Protein AF-A0A963H7R8-F1 (afdb_monomer_lite)

pLDDT: mean 72.08, std 17.61, range [36.94, 94.5]

Radius of gyration: 47.92 Å; chains: 1; bounding box: 70×81×125 Å

Foldseek 3Di:
DDPVLVCVVVVVCVPDDPVRVVVVVVVCVVDPVSVVVNVVVVVVVCVVVVHDDDDPCPVVVVVVVVVVDDPPPPPPPPPPPPPPVVVVVVVVVVVVVVVVVVVVVCVVPDPDPDDDDDDDDDDDDDDDDDDDDDDDDDDDDDDDDDDDDDDDDDDDDDDD

Structure (mmCIF, N/CA/C/O backbone):
data_AF-A0A963H7R8-F1
#
_entry.id   AF-A0A963H7R8-F1
#
loop_
_atom_site.group_PDB
_atom_site.id
_atom_site.type_symbol
_atom_site.label_atom_id
_atom_site.label_alt_id
_atom_site.label_comp_id
_atom_site.label_asym_id
_atom_site.label_entity_id
_atom_site.label_seq_id
_atom_site.pdbx_PDB_ins_code
_atom_site.Cartn_x
_atom_site.Cartn_y
_atom_site.Cartn_z
_atom_site.occupancy
_atom_site.B_iso_or_equiv
_atom_site.auth_seq_id
_atom_site.auth_comp_id
_atom_site.auth_asym_id
_atom_site.auth_atom_id
_atom_site.pdbx_PDB_model_num
ATOM 1 N N . MET A 1 1 ? 4.643 11.688 -8.736 1.00 80.44 1 MET A N 1
ATOM 2 C CA . MET A 1 1 ? 5.194 10.683 -7.804 1.00 80.44 1 MET A CA 1
ATOM 3 C C . MET A 1 1 ? 5.557 11.345 -6.479 1.00 80.44 1 MET A C 1
ATOM 5 O O . MET A 1 1 ? 6.036 12.472 -6.496 1.00 80.44 1 MET A O 1
ATOM 9 N N . THR A 1 2 ? 5.267 10.703 -5.343 1.00 87.94 2 THR A N 1
ATOM 10 C CA . THR A 1 2 ? 5.557 11.229 -3.991 1.00 87.94 2 THR A CA 1
ATOM 11 C C . THR A 1 2 ? 6.840 10.619 -3.420 1.00 87.94 2 THR A C 1
ATOM 13 O O . THR A 1 2 ? 7.217 9.514 -3.803 1.00 87.94 2 THR A O 1
ATOM 16 N N . GLU A 1 3 ? 7.477 11.297 -2.462 1.00 89.06 3 GLU A N 1
ATOM 17 C CA . GLU A 1 3 ? 8.666 10.792 -1.747 1.00 89.06 3 GLU A CA 1
ATOM 18 C C . GLU A 1 3 ? 8.403 9.430 -1.087 1.00 89.06 3 GLU A C 1
ATOM 20 O O . GLU A 1 3 ? 9.156 8.483 -1.275 1.00 89.06 3 GLU A O 1
ATOM 25 N N . GLN A 1 4 ? 7.265 9.298 -0.397 1.00 87.88 4 GLN A N 1
ATOM 26 C CA . GLN A 1 4 ? 6.864 8.051 0.263 1.00 87.88 4 GLN A CA 1
ATOM 27 C C . GLN A 1 4 ? 6.673 6.892 -0.722 1.00 87.88 4 GLN A C 1
ATOM 29 O O . GLN A 1 4 ? 6.917 5.743 -0.370 1.00 87.88 4 GLN A O 1
ATOM 34 N N . MET A 1 5 ? 6.214 7.180 -1.945 1.00 88.44 5 MET A N 1
ATOM 35 C CA . MET A 1 5 ? 6.076 6.163 -2.985 1.00 88.44 5 MET A CA 1
ATOM 36 C C . MET A 1 5 ? 7.443 5.723 -3.508 1.00 88.44 5 MET A C 1
ATOM 38 O O . MET A 1 5 ? 7.634 4.529 -3.691 1.00 88.44 5 MET A O 1
ATOM 42 N N . SER A 1 6 ? 8.388 6.651 -3.700 1.00 89.12 6 SER A N 1
ATOM 43 C CA . SER A 1 6 ? 9.762 6.300 -4.089 1.00 89.12 6 SER A CA 1
ATOM 44 C C . SER A 1 6 ? 10.425 5.432 -3.030 1.00 89.12 6 SER A C 1
ATOM 46 O O . SER A 1 6 ? 10.822 4.315 -3.328 1.00 89.12 6 SER A O 1
AT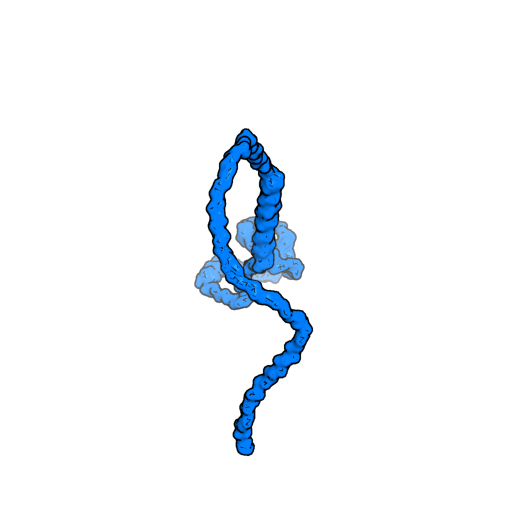OM 48 N N . ALA A 1 7 ? 10.410 5.882 -1.773 1.00 89.50 7 ALA A N 1
ATOM 49 C CA . ALA A 1 7 ? 10.976 5.124 -0.663 1.00 89.50 7 ALA A CA 1
ATOM 50 C C . ALA A 1 7 ? 10.347 3.724 -0.535 1.00 89.50 7 ALA A C 1
ATOM 52 O O . ALA A 1 7 ? 11.024 2.766 -0.180 1.00 89.50 7 ALA A O 1
ATOM 53 N N . LEU A 1 8 ? 9.055 3.574 -0.863 1.00 88.69 8 LEU A N 1
ATOM 54 C CA . LEU A 1 8 ? 8.390 2.268 -0.886 1.00 88.69 8 LEU A CA 1
ATOM 55 C C . LEU A 1 8 ? 8.878 1.378 -2.038 1.00 88.69 8 LEU A C 1
ATOM 57 O O . LEU A 1 8 ? 9.042 0.179 -1.830 1.00 88.69 8 LEU A O 1
ATOM 61 N N . ILE A 1 9 ? 9.083 1.939 -3.233 1.00 88.81 9 ILE A N 1
ATOM 62 C CA . ILE A 1 9 ? 9.613 1.213 -4.400 1.00 88.81 9 ILE A CA 1
ATOM 63 C C . ILE A 1 9 ? 11.048 0.746 -4.133 1.00 88.81 9 ILE A C 1
ATOM 65 O O . ILE A 1 9 ? 11.387 -0.392 -4.455 1.00 88.81 9 ILE A O 1
ATOM 69 N N . ASP A 1 10 ? 11.854 1.601 -3.505 1.00 88.56 10 ASP A N 1
ATOM 70 C CA . ASP A 1 10 ? 13.272 1.356 -3.226 1.00 88.56 10 ASP A CA 1
ATOM 71 C C . ASP A 1 10 ? 13.493 0.489 -1.968 1.00 88.56 10 ASP A C 1
ATOM 73 O O . ASP A 1 10 ? 14.607 0.051 -1.690 1.00 88.56 10 ASP A O 1
ATOM 77 N N . GLY A 1 11 ? 12.427 0.190 -1.216 1.00 87.19 11 GLY A N 1
ATOM 78 C CA . GLY A 1 11 ? 12.491 -0.606 0.012 1.00 87.19 11 GLY A CA 1
ATOM 79 C C . GLY A 1 11 ? 13.039 0.151 1.226 1.00 87.19 11 GLY A C 1
ATOM 80 O O . GLY A 1 11 ? 13.240 -0.451 2.273 1.00 87.19 11 GLY A O 1
ATOM 81 N N . GLU A 1 12 ? 13.219 1.467 1.134 1.00 87.75 12 GLU A N 1
ATOM 82 C CA . GLU A 1 12 ? 13.801 2.338 2.166 1.00 87.75 12 GLU A CA 1
ATOM 83 C C . GLU A 1 12 ? 12.789 2.756 3.251 1.00 87.75 12 GLU A C 1
ATOM 85 O O . GLU A 1 12 ? 12.891 3.814 3.877 1.00 87.75 12 GLU A O 1
ATOM 90 N N . LEU A 1 13 ? 11.767 1.933 3.490 1.00 77.19 13 LEU A N 1
ATOM 91 C CA . LEU A 1 13 ? 10.648 2.277 4.367 1.00 77.19 13 LEU A CA 1
ATOM 92 C C . LEU A 1 13 ? 10.844 1.876 5.839 1.00 77.19 13 LEU A C 1
ATOM 94 O O . LEU A 1 13 ? 9.881 1.836 6.608 1.00 77.19 13 LEU A O 1
ATOM 98 N N . ASP A 1 14 ? 12.088 1.614 6.236 1.00 69.38 14 ASP A N 1
ATOM 99 C CA . ASP A 1 14 ? 12.467 1.048 7.537 1.00 69.38 14 ASP A CA 1
ATOM 100 C C . ASP A 1 14 ? 12.126 1.947 8.738 1.00 69.38 14 ASP A C 1
ATOM 102 O O . ASP A 1 14 ? 12.037 1.479 9.873 1.00 69.38 14 ASP A O 1
ATOM 106 N N . ALA A 1 15 ? 11.889 3.240 8.504 1.00 65.38 15 ALA A N 1
ATOM 107 C CA . ALA A 1 15 ? 11.601 4.218 9.553 1.00 65.38 15 ALA A CA 1
ATOM 108 C C . ALA A 1 15 ? 10.099 4.472 9.796 1.00 65.38 15 ALA A C 1
ATOM 110 O O . ALA A 1 15 ? 9.745 5.302 10.640 1.00 65.38 15 ALA A O 1
ATOM 111 N N . ILE A 1 16 ? 9.193 3.819 9.056 1.00 74.19 16 ILE A N 1
ATOM 112 C CA . ILE A 1 16 ? 7.756 4.114 9.136 1.00 74.19 16 ILE A CA 1
ATOM 113 C C . ILE A 1 16 ? 7.041 3.117 10.056 1.00 74.19 16 ILE A C 1
ATOM 115 O O . ILE A 1 16 ? 7.016 1.918 9.798 1.00 74.19 16 ILE A O 1
ATOM 119 N N . ASP A 1 17 ? 6.384 3.632 11.103 1.00 82.94 17 ASP A N 1
ATOM 120 C CA . ASP A 1 17 ? 5.489 2.840 11.959 1.00 82.94 17 ASP A CA 1
ATOM 121 C C . ASP A 1 17 ? 4.433 2.082 11.129 1.00 82.94 17 ASP A C 1
ATOM 123 O O . ASP A 1 17 ? 3.879 2.611 10.159 1.00 82.94 17 ASP A O 1
ATOM 127 N N . GLU A 1 18 ? 4.097 0.858 11.545 1.00 82.19 18 GLU A N 1
ATOM 128 C CA . GLU A 1 18 ? 3.190 -0.042 10.817 1.00 82.19 18 GLU A CA 1
ATOM 129 C C . GLU A 1 18 ? 1.815 0.602 10.532 1.00 82.19 18 GLU A C 1
ATOM 131 O O . GLU A 1 18 ? 1.189 0.337 9.501 1.00 82.19 18 GLU A O 1
ATOM 136 N N . GLY A 1 19 ? 1.324 1.473 11.421 1.00 84.00 19 GLY A N 1
ATOM 137 C CA . GLY A 1 19 ? 0.078 2.212 11.223 1.00 84.00 19 GLY A CA 1
ATOM 138 C C . GLY A 1 19 ? 0.182 3.264 10.120 1.00 84.00 19 GLY A C 1
ATOM 139 O O . GLY A 1 19 ? -0.727 3.391 9.294 1.00 84.00 19 GLY A O 1
ATOM 140 N N . ARG A 1 20 ? 1.305 3.986 10.062 1.00 82.25 20 ARG A N 1
ATOM 141 C CA . ARG A 1 20 ? 1.568 4.987 9.020 1.00 82.25 20 ARG A CA 1
ATOM 142 C C . ARG A 1 20 ? 1.826 4.318 7.669 1.00 82.25 20 ARG A C 1
ATOM 144 O O . ARG A 1 20 ? 1.317 4.810 6.665 1.00 82.25 20 ARG A O 1
ATOM 151 N N . LEU A 1 21 ? 2.497 3.165 7.650 1.00 86.06 21 LEU A N 1
ATOM 152 C CA . LEU A 1 21 ? 2.653 2.339 6.451 1.00 86.06 21 LEU A CA 1
ATOM 153 C C . LEU A 1 21 ? 1.293 1.916 5.880 1.00 86.06 21 LEU A C 1
ATOM 155 O O . LEU A 1 21 ? 1.019 2.128 4.700 1.00 86.06 21 LEU A O 1
ATOM 159 N N . ARG A 1 22 ? 0.391 1.393 6.722 1.00 86.88 22 ARG A N 1
ATOM 160 C CA . ARG A 1 22 ? -0.969 1.026 6.288 1.00 86.88 22 ARG A CA 1
ATOM 161 C C . ARG A 1 22 ? -1.750 2.212 5.727 1.00 86.88 22 ARG A C 1
ATOM 163 O O . ARG A 1 22 ? -2.420 2.066 4.707 1.00 86.88 22 ARG A O 1
ATOM 170 N N . ALA A 1 23 ? -1.673 3.373 6.375 1.00 87.12 23 ALA A N 1
ATOM 171 C CA . ALA A 1 23 ? -2.338 4.583 5.897 1.00 87.12 23 ALA A CA 1
ATOM 172 C C . ALA A 1 23 ? -1.777 5.048 4.542 1.00 87.12 23 ALA A C 1
ATOM 174 O O . ALA A 1 23 ? -2.545 5.382 3.639 1.00 87.12 23 ALA A O 1
ATOM 175 N N . CYS A 1 24 ? -0.453 5.003 4.382 1.00 87.50 24 CYS A N 1
ATOM 176 C CA . CYS A 1 24 ? 0.243 5.326 3.142 1.00 87.50 24 CYS A CA 1
ATOM 177 C C . CYS A 1 24 ? -0.203 4.401 1.994 1.00 87.50 24 CYS A C 1
ATOM 179 O O . CYS A 1 24 ? -0.715 4.883 0.982 1.00 87.50 24 CYS A O 1
ATOM 181 N N . LEU A 1 25 ? -0.156 3.079 2.200 1.00 89.00 25 LEU A N 1
ATOM 182 C CA . LEU A 1 25 ? -0.620 2.084 1.224 1.00 89.00 25 LEU A CA 1
ATOM 183 C C . LEU A 1 25 ? -2.092 2.276 0.851 1.00 89.00 25 LEU A C 1
ATOM 185 O O . LEU A 1 25 ? -2.441 2.233 -0.328 1.00 89.00 25 LEU A O 1
ATOM 189 N N . LYS A 1 26 ? -2.960 2.530 1.837 1.00 90.19 26 LYS A N 1
ATOM 190 C CA . LYS A 1 26 ? -4.376 2.821 1.585 1.00 90.19 26 LYS A CA 1
ATOM 191 C C . LYS A 1 26 ? -4.532 4.045 0.682 1.00 90.19 26 LYS A C 1
ATOM 193 O O . LYS A 1 26 ? -5.260 3.979 -0.306 1.00 90.19 26 LYS A O 1
ATOM 198 N N . SER A 1 27 ? -3.803 5.122 0.974 1.00 88.94 27 SER A N 1
ATOM 199 C CA . SER A 1 27 ? -3.840 6.332 0.152 1.00 88.94 27 SER A CA 1
ATOM 200 C C . SER A 1 27 ? -3.399 6.053 -1.290 1.00 88.94 27 SER A C 1
ATOM 202 O O . SER A 1 27 ? -4.045 6.514 -2.228 1.00 88.94 27 SER A O 1
ATOM 204 N N . PHE A 1 28 ? -2.365 5.238 -1.507 1.00 89.19 28 PHE A N 1
ATOM 205 C CA . PHE A 1 28 ? -1.904 4.889 -2.854 1.00 89.19 28 PHE A CA 1
ATOM 206 C C . PHE A 1 28 ? -2.943 4.064 -3.613 1.00 89.19 28 PHE A C 1
ATOM 208 O O . PHE A 1 28 ? -3.188 4.307 -4.794 1.00 89.19 28 PHE A O 1
ATOM 215 N N . CYS A 1 29 ? -3.610 3.137 -2.925 1.00 87.19 29 CYS A N 1
ATOM 216 C CA . CYS A 1 29 ? -4.692 2.344 -3.495 1.00 87.19 29 CYS A CA 1
ATOM 217 C C . CYS A 1 29 ? -5.898 3.195 -3.909 1.00 87.19 29 CYS A C 1
ATOM 219 O O . CYS A 1 29 ? -6.524 2.882 -4.919 1.00 87.19 29 CYS A O 1
ATOM 221 N N . GLU A 1 30 ? -6.224 4.266 -3.186 1.00 90.50 30 GLU A N 1
ATOM 222 C CA . GLU A 1 30 ? -7.375 5.135 -3.479 1.00 90.50 30 GLU A CA 1
ATOM 223 C C . GLU A 1 30 ? -7.068 6.150 -4.599 1.00 90.50 30 GLU A C 1
ATOM 225 O O . GLU A 1 30 ? -7.907 6.401 -5.469 1.00 90.50 30 GLU A O 1
ATOM 230 N N . ASN A 1 31 ? -5.832 6.649 -4.674 1.00 92.94 31 ASN A N 1
ATOM 231 C CA . ASN A 1 31 ? -5.425 7.690 -5.619 1.00 92.94 31 ASN A CA 1
ATOM 232 C C . ASN A 1 31 ? -5.040 7.140 -7.005 1.00 92.94 31 ASN A C 1
ATOM 234 O O . ASN A 1 31 ? -3.944 6.623 -7.211 1.00 92.94 31 ASN A O 1
ATOM 238 N N . ALA A 1 32 ? -5.914 7.335 -7.999 1.00 90.00 32 ALA A N 1
ATOM 239 C CA . ALA A 1 32 ? -5.678 6.923 -9.388 1.00 90.00 32 ALA A CA 1
ATOM 240 C C . ALA A 1 32 ? -4.344 7.381 -10.014 1.00 90.00 32 ALA A C 1
ATOM 242 O O . ALA A 1 32 ? -3.663 6.519 -10.570 1.00 90.00 32 ALA A O 1
ATOM 243 N N . PRO A 1 33 ? -3.929 8.661 -9.921 1.00 91.69 33 PRO A N 1
ATOM 244 C CA . PRO A 1 33 ? -2.664 9.095 -10.518 1.00 91.69 33 PRO A CA 1
ATOM 245 C C . PRO A 1 33 ? -1.448 8.425 -9.866 1.00 91.69 33 PRO A C 1
ATOM 247 O O . PRO A 1 33 ? -0.530 8.020 -10.568 1.00 91.69 33 PRO A O 1
ATOM 250 N N . LEU A 1 34 ? -1.471 8.206 -8.546 1.00 91.31 34 LEU A N 1
ATOM 251 C CA . LEU A 1 34 ? -0.382 7.519 -7.845 1.00 91.31 34 LEU A CA 1
ATOM 252 C C . LEU A 1 34 ? -0.258 6.053 -8.279 1.00 91.31 34 LEU A C 1
ATOM 254 O O . LEU A 1 34 ? 0.849 5.552 -8.438 1.00 91.31 34 LEU A O 1
ATOM 258 N N . ARG A 1 35 ? -1.377 5.366 -8.545 1.00 90.12 35 ARG A N 1
ATOM 259 C CA . ARG A 1 35 ? -1.332 4.003 -9.106 1.00 90.12 35 ARG A CA 1
ATOM 260 C C . ARG A 1 35 ? -0.687 3.964 -10.492 1.00 90.12 35 ARG A C 1
ATOM 262 O O . ARG A 1 35 ? -0.010 2.989 -10.809 1.00 90.12 35 ARG A O 1
ATOM 269 N N . CYS A 1 36 ? -0.905 4.992 -11.312 1.00 90.06 36 CYS A N 1
ATOM 270 C CA . CYS A 1 36 ? -0.256 5.105 -12.617 1.00 90.06 36 CYS A CA 1
ATOM 271 C C . CYS A 1 36 ? 1.251 5.337 -12.472 1.00 90.06 36 CYS A C 1
ATOM 273 O O . CYS A 1 36 ? 2.021 4.637 -13.124 1.00 90.06 36 CYS A O 1
ATOM 275 N N . ASP A 1 37 ? 1.663 6.249 -11.587 1.00 92.12 37 ASP A N 1
ATOM 276 C CA . ASP A 1 37 ? 3.079 6.510 -11.295 1.00 92.12 37 ASP A CA 1
ATOM 277 C C . ASP A 1 37 ? 3.796 5.235 -10.821 1.00 92.12 37 ASP A C 1
ATOM 279 O O . ASP A 1 37 ? 4.859 4.897 -11.335 1.00 92.12 37 ASP A O 1
ATOM 283 N N . TRP A 1 38 ? 3.175 4.480 -9.908 1.00 90.88 38 TRP A N 1
ATOM 284 C CA . TRP A 1 38 ? 3.675 3.184 -9.436 1.00 90.88 38 TRP A CA 1
ATOM 285 C C . TRP A 1 38 ? 3.872 2.181 -10.579 1.00 90.88 38 TRP A C 1
ATOM 287 O O . TRP A 1 38 ? 4.929 1.564 -10.708 1.00 90.88 38 TRP A O 1
ATOM 297 N N . ALA A 1 39 ? 2.855 2.020 -11.432 1.00 89.69 39 ALA A N 1
ATOM 298 C CA . ALA A 1 39 ? 2.921 1.097 -12.562 1.00 89.69 39 ALA A CA 1
ATOM 299 C C . ALA A 1 39 ? 4.015 1.494 -13.564 1.00 89.69 39 ALA A C 1
ATOM 301 O O . ALA A 1 39 ? 4.715 0.627 -14.084 1.00 89.69 39 ALA A O 1
ATOM 302 N N . LEU A 1 40 ? 4.177 2.794 -13.818 1.00 91.06 40 LEU A N 1
ATOM 303 C CA . LEU A 1 40 ? 5.185 3.324 -14.729 1.00 91.06 40 LEU A CA 1
ATOM 304 C C . LEU A 1 40 ? 6.603 3.142 -14.175 1.00 91.06 40 LEU A C 1
ATOM 306 O O . LEU A 1 40 ? 7.485 2.727 -14.922 1.00 91.06 40 LEU A O 1
ATOM 310 N N . ALA A 1 41 ? 6.818 3.385 -12.880 1.00 91.25 41 ALA A N 1
ATOM 311 C CA . ALA A 1 41 ? 8.115 3.185 -12.239 1.00 91.25 41 ALA A CA 1
ATOM 312 C C . ALA A 1 41 ? 8.580 1.721 -12.330 1.00 91.25 41 ALA A C 1
ATOM 314 O O . ALA A 1 41 ? 9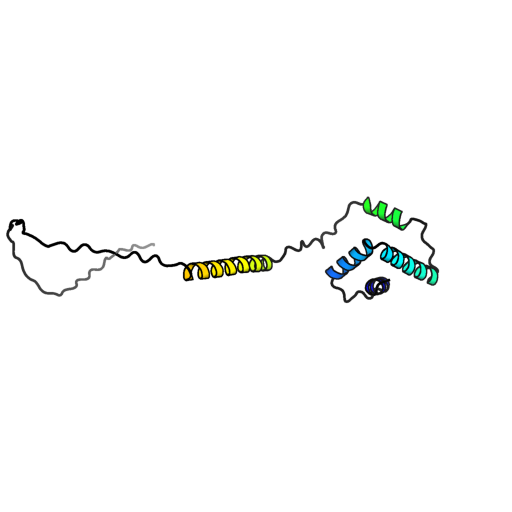.718 1.456 -12.724 1.00 91.25 41 ALA A O 1
ATOM 315 N N . HIS A 1 42 ? 7.684 0.765 -12.061 1.00 90.38 42 HIS A N 1
ATOM 316 C CA . HIS A 1 42 ? 7.996 -0.656 -12.233 1.00 90.38 42 HIS A CA 1
ATOM 317 C C . HIS A 1 42 ? 8.221 -1.032 -13.696 1.00 90.38 42 HIS A C 1
ATOM 319 O O . HIS A 1 42 ? 9.195 -1.713 -13.986 1.00 90.38 42 HIS A O 1
ATOM 325 N N . LEU A 1 43 ? 7.401 -0.534 -14.626 1.00 90.56 43 LEU A N 1
ATOM 326 C CA . LEU A 1 43 ? 7.575 -0.811 -16.054 1.00 90.56 43 LEU A CA 1
ATOM 327 C C . LEU A 1 43 ? 8.934 -0.329 -16.583 1.00 90.56 43 LEU A C 1
ATOM 329 O O . LEU A 1 43 ? 9.581 -1.044 -17.346 1.00 90.56 43 LEU A O 1
ATOM 333 N N . ILE A 1 44 ? 9.376 0.867 -16.177 1.00 90.50 44 ILE A N 1
ATOM 334 C CA . ILE A 1 44 ? 10.711 1.378 -16.518 1.00 90.50 44 ILE A CA 1
ATOM 335 C C . ILE A 1 44 ? 11.783 0.473 -15.912 1.00 90.50 44 ILE A C 1
ATOM 337 O O . ILE A 1 44 ? 12.707 0.075 -16.616 1.00 90.50 44 ILE A O 1
ATOM 341 N N . GLY A 1 45 ? 11.656 0.123 -14.630 1.00 90.00 45 GLY A N 1
ATOM 342 C CA . GLY A 1 45 ? 12.609 -0.757 -13.957 1.00 90.00 45 GLY A CA 1
ATOM 343 C C . GLY A 1 45 ? 12.730 -2.125 -14.630 1.00 90.00 45 GLY A C 1
ATOM 344 O O . GLY A 1 45 ? 13.840 -2.601 -14.853 1.00 90.00 45 GLY A O 1
ATOM 345 N N . ASP A 1 46 ? 11.605 -2.733 -14.994 1.00 90.75 46 ASP A N 1
ATOM 346 C CA . ASP A 1 46 ? 11.550 -4.031 -15.667 1.00 90.75 46 ASP A CA 1
ATOM 347 C C . ASP A 1 46 ? 12.199 -3.943 -17.051 1.00 90.75 46 ASP A C 1
ATOM 349 O O . ASP A 1 46 ? 13.014 -4.789 -17.415 1.00 90.75 46 ASP A O 1
ATOM 353 N N . HIS A 1 47 ? 11.937 -2.859 -17.789 1.00 90.88 47 HIS A N 1
ATOM 354 C CA . HIS A 1 47 ? 12.586 -2.614 -19.073 1.00 90.88 47 HIS A CA 1
ATOM 355 C C . HIS A 1 47 ? 14.110 -2.464 -18.941 1.00 90.88 47 HIS A C 1
ATOM 357 O O . HIS A 1 47 ? 14.850 -3.050 -19.729 1.00 90.88 47 HIS A O 1
ATOM 363 N N . LEU A 1 48 ? 14.588 -1.728 -17.932 1.00 92.81 48 LEU A N 1
ATOM 364 C CA . LEU A 1 48 ? 16.020 -1.543 -17.672 1.00 92.81 48 LEU A CA 1
ATOM 365 C C . LEU A 1 48 ? 16.724 -2.844 -17.258 1.00 92.81 48 LEU A C 1
ATOM 367 O O . LEU A 1 48 ? 17.896 -3.028 -17.579 1.00 92.81 48 LEU A O 1
ATOM 371 N N . ARG A 1 49 ? 16.022 -3.749 -16.566 1.00 93.19 49 ARG A N 1
ATOM 372 C CA . ARG A 1 49 ? 16.533 -5.077 -16.186 1.00 93.19 49 ARG A CA 1
ATOM 373 C C . ARG A 1 49 ? 16.456 -6.108 -17.316 1.00 93.19 49 ARG A C 1
ATOM 375 O O . ARG A 1 49 ? 17.060 -7.170 -17.203 1.00 93.19 49 ARG A O 1
ATOM 382 N N . GLY A 1 50 ? 15.756 -5.794 -18.407 1.00 91.50 50 GLY A N 1
ATOM 383 C CA . GLY A 1 50 ? 15.484 -6.741 -19.489 1.00 91.50 50 GLY A CA 1
ATOM 384 C C . GLY A 1 50 ? 14.425 -7.785 -19.124 1.00 91.50 50 GLY A C 1
ATOM 385 O O . GLY A 1 50 ? 14.333 -8.821 -19.785 1.00 91.50 50 GLY A O 1
ATOM 386 N N . ASP A 1 51 ? 13.624 -7.522 -18.090 1.00 88.81 51 ASP A N 1
ATOM 387 C CA . ASP A 1 51 ? 12.532 -8.396 -17.690 1.00 88.81 51 ASP A CA 1
ATOM 388 C C . ASP A 1 51 ? 11.400 -8.343 -18.723 1.00 88.81 51 ASP A C 1
ATOM 390 O O . ASP A 1 51 ? 11.085 -7.315 -19.330 1.00 88.81 51 ASP A O 1
ATOM 394 N N . SER A 1 52 ? 10.776 -9.497 -18.950 1.00 80.44 52 SER A N 1
ATOM 395 C CA . SER A 1 52 ? 9.679 -9.613 -19.908 1.00 80.44 52 SER A CA 1
ATOM 396 C C . SER A 1 52 ? 8.417 -8.955 -19.360 1.00 80.44 52 SER A C 1
ATOM 398 O O . SER A 1 52 ? 7.990 -9.252 -18.244 1.00 80.44 52 SER A O 1
ATOM 400 N N . ALA A 1 53 ? 7.764 -8.123 -20.172 1.00 80.25 53 ALA A N 1
ATOM 401 C CA . ALA A 1 53 ? 6.486 -7.534 -19.797 1.00 80.25 53 ALA A CA 1
ATOM 402 C C . ALA A 1 53 ? 5.442 -8.627 -19.507 1.00 80.25 53 ALA A C 1
ATOM 404 O O . ALA A 1 53 ? 5.248 -9.563 -20.288 1.00 80.25 53 ALA A O 1
ATOM 405 N N . LEU A 1 54 ? 4.730 -8.481 -18.390 1.00 83.06 54 LEU A N 1
ATOM 406 C CA . LEU A 1 54 ? 3.597 -9.340 -18.066 1.00 83.06 54 LEU A CA 1
ATOM 407 C C . LEU A 1 54 ? 2.495 -9.195 -19.123 1.00 83.06 54 LEU A C 1
ATOM 409 O O . LEU A 1 54 ? 2.288 -8.128 -19.703 1.00 83.06 54 LEU A O 1
ATOM 413 N N . THR A 1 55 ? 1.728 -10.266 -19.340 1.00 86.69 55 THR A N 1
ATOM 414 C CA . THR A 1 55 ? 0.589 -10.234 -20.265 1.00 86.69 55 THR A CA 1
ATOM 415 C C . THR A 1 55 ? -0.396 -9.134 -19.871 1.00 86.69 55 THR A C 1
ATOM 417 O O . THR A 1 55 ? -0.735 -8.978 -18.693 1.00 86.69 55 THR A O 1
ATOM 420 N N . THR A 1 56 ? -0.939 -8.423 -20.859 1.00 86.19 56 THR A N 1
ATOM 421 C CA . THR A 1 56 ? -1.935 -7.369 -20.641 1.00 86.19 56 THR A CA 1
ATOM 422 C C . THR A 1 56 ? -3.079 -7.846 -19.737 1.00 86.19 56 THR A C 1
ATOM 424 O O . THR A 1 56 ? -3.581 -8.974 -19.833 1.00 86.19 56 THR A O 1
ATOM 427 N N . GLY A 1 57 ? -3.450 -7.006 -18.768 1.00 87.38 57 GLY A N 1
ATOM 428 C CA . GLY A 1 57 ? -4.493 -7.314 -17.786 1.00 87.38 57 GLY A CA 1
ATOM 429 C C . GLY A 1 57 ? -4.120 -8.354 -16.720 1.00 87.38 57 GLY A C 1
ATOM 430 O O . GLY A 1 57 ? -5.005 -8.756 -15.962 1.00 87.38 57 GLY A O 1
ATOM 431 N N . PHE A 1 58 ? -2.852 -8.780 -16.617 1.00 90.44 58 PHE A N 1
ATOM 432 C CA . PHE A 1 58 ? -2.392 -9.727 -15.591 1.00 90.44 58 PHE A CA 1
ATOM 433 C C . PHE A 1 58 ? -2.815 -9.310 -14.177 1.00 90.44 58 PHE A C 1
ATOM 435 O O . PHE A 1 58 ? -3.492 -10.080 -13.499 1.00 90.44 58 PHE A O 1
ATOM 442 N N . ALA A 1 59 ? -2.519 -8.071 -13.769 1.00 89.12 59 ALA A N 1
ATOM 443 C CA . ALA A 1 59 ? -2.870 -7.561 -12.441 1.00 89.12 59 ALA A CA 1
ATOM 444 C C . ALA A 1 59 ? -4.387 -7.604 -12.166 1.00 89.12 59 ALA A C 1
ATOM 446 O O . ALA A 1 59 ? -4.809 -7.886 -11.046 1.00 89.12 59 ALA A O 1
ATOM 447 N N . SER A 1 60 ? -5.222 -7.387 -13.190 1.00 90.81 60 SER A N 1
ATOM 448 C CA . SER A 1 60 ? -6.681 -7.478 -13.049 1.00 90.81 60 SER A CA 1
ATOM 449 C C . SER A 1 60 ? -7.144 -8.919 -12.834 1.00 90.81 60 SER A C 1
ATOM 451 O O . SER A 1 60 ? -7.960 -9.166 -11.948 1.00 90.81 60 SER A O 1
ATOM 453 N N . ARG A 1 61 ? -6.607 -9.875 -13.607 1.00 94.50 61 ARG A N 1
ATOM 454 C CA . ARG A 1 61 ? -6.910 -11.307 -13.434 1.00 94.50 61 ARG A CA 1
ATOM 455 C C . ARG A 1 61 ? -6.432 -11.817 -12.078 1.00 94.50 61 ARG A C 1
ATOM 457 O O . ARG A 1 61 ? -7.161 -12.553 -11.421 1.00 94.50 61 ARG A O 1
ATOM 464 N N . LEU A 1 62 ? -5.240 -11.397 -11.653 1.00 93.06 62 LEU A N 1
ATOM 465 C CA . LEU A 1 62 ? -4.686 -11.724 -10.342 1.00 93.06 62 LEU A CA 1
ATOM 466 C C . LEU A 1 62 ? -5.598 -11.210 -9.225 1.00 93.06 62 LEU A C 1
ATOM 468 O O . LEU A 1 62 ? -6.021 -11.991 -8.382 1.00 93.06 62 LEU A O 1
ATOM 472 N N . ARG A 1 63 ? -5.979 -9.927 -9.264 1.00 90.56 63 ARG A N 1
ATOM 473 C CA . ARG A 1 63 ? -6.905 -9.330 -8.291 1.00 90.56 63 ARG A CA 1
ATOM 474 C C . ARG A 1 63 ? -8.247 -10.061 -8.243 1.00 90.56 63 ARG A C 1
ATOM 476 O O . ARG A 1 63 ? -8.782 -10.266 -7.161 1.00 90.56 63 ARG A O 1
ATOM 483 N N . GLN A 1 64 ? -8.789 -10.451 -9.396 1.00 94.00 64 GLN A N 1
ATOM 484 C CA . GLN A 1 64 ? -10.055 -11.181 -9.464 1.00 94.00 64 GLN A CA 1
ATOM 485 C C . GLN A 1 64 ? -9.952 -12.577 -8.835 1.00 94.00 64 GLN A C 1
ATOM 487 O O . GLN A 1 64 ? -10.869 -12.986 -8.131 1.00 94.00 64 GLN A O 1
ATOM 492 N N . ARG A 1 65 ? -8.841 -13.292 -9.058 1.00 93.44 65 ARG A N 1
ATOM 493 C CA . ARG A 1 65 ? -8.594 -14.597 -8.428 1.00 93.44 65 ARG A CA 1
ATOM 494 C C . ARG A 1 65 ? -8.385 -14.467 -6.921 1.00 93.44 65 ARG A C 1
ATOM 496 O O . ARG A 1 65 ? -9.053 -15.174 -6.184 1.00 93.44 65 ARG A O 1
ATOM 503 N N . LEU A 1 66 ? -7.576 -13.501 -6.480 1.00 90.94 66 LEU A N 1
ATOM 504 C CA . LEU A 1 66 ? -7.366 -13.208 -5.057 1.00 90.94 66 LEU A CA 1
ATOM 505 C C . LEU A 1 66 ? -8.672 -12.857 -4.335 1.00 90.94 66 LEU A C 1
ATOM 507 O O . LEU A 1 66 ? -8.887 -13.289 -3.213 1.00 90.94 66 LEU A O 1
ATOM 511 N N . ALA A 1 67 ? -9.568 -12.101 -4.975 1.00 89.25 67 ALA A N 1
ATOM 512 C CA . ALA A 1 67 ? -10.872 -11.774 -4.397 1.00 89.25 67 ALA A CA 1
ATOM 513 C C . ALA A 1 67 ? -11.813 -12.988 -4.286 1.00 89.25 67 ALA A C 1
ATOM 515 O O . ALA A 1 67 ? -12.754 -12.956 -3.497 1.00 89.25 67 ALA A O 1
ATOM 516 N N . ALA A 1 68 ? -11.585 -14.030 -5.090 1.00 91.56 68 ALA A N 1
ATOM 517 C CA . ALA A 1 68 ? -12.332 -15.282 -5.039 1.00 91.56 68 ALA A CA 1
ATOM 518 C 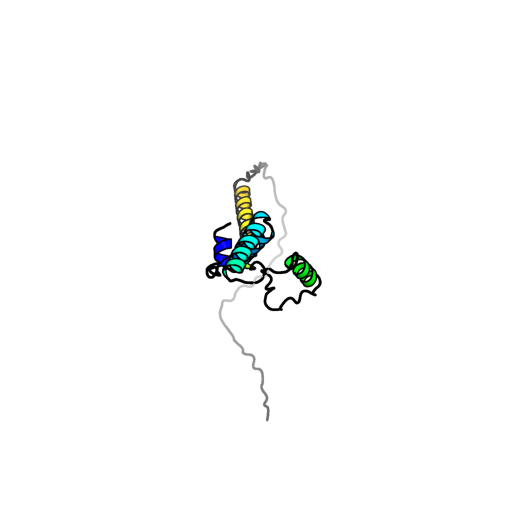C . ALA A 1 68 ? -11.736 -16.291 -4.040 1.00 91.56 68 ALA A C 1
ATOM 520 O O . ALA A 1 68 ? -12.383 -17.291 -3.730 1.00 91.56 68 ALA A O 1
ATOM 521 N N . GLU A 1 69 ? -10.521 -16.053 -3.541 1.00 90.00 69 GLU A N 1
ATOM 522 C CA . GLU A 1 69 ? -9.909 -16.890 -2.515 1.00 90.00 69 GLU A CA 1
ATOM 523 C C . GLU A 1 69 ? -10.550 -16.603 -1.146 1.00 90.00 69 GLU A C 1
ATOM 525 O O . GLU A 1 69 ? -10.766 -15.441 -0.789 1.00 90.00 69 GLU A O 1
ATOM 530 N N . PRO A 1 70 ? -10.871 -17.636 -0.346 1.00 83.12 70 PRO A N 1
ATOM 531 C CA . PRO A 1 70 ? -11.338 -17.425 1.015 1.00 83.12 70 PRO A CA 1
ATOM 532 C C . PRO A 1 70 ? -10.214 -16.766 1.817 1.00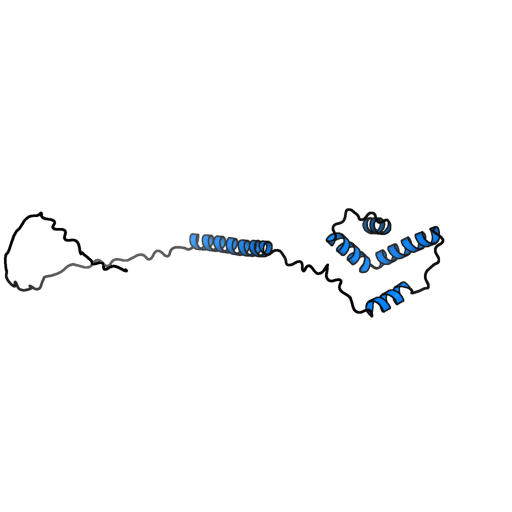 83.12 70 PRO A C 1
ATOM 534 O O . PRO A 1 70 ? -9.129 -17.329 1.942 1.00 83.12 70 PRO A O 1
ATOM 537 N N . THR A 1 71 ? -10.466 -15.572 2.358 1.00 77.31 71 THR A N 1
ATOM 538 C CA . THR A 1 71 ? -9.487 -14.818 3.148 1.00 77.31 71 THR A CA 1
ATOM 539 C C . THR A 1 71 ? -9.040 -15.639 4.360 1.00 77.31 71 THR A C 1
ATOM 541 O O . THR A 1 71 ? -9.691 -15.629 5.405 1.00 77.31 71 THR A O 1
ATOM 544 N N . VAL A 1 72 ? -7.913 -16.346 4.243 1.00 72.31 72 VAL A N 1
ATOM 545 C CA . VAL A 1 72 ? -7.249 -16.991 5.378 1.00 72.31 72 VAL A CA 1
ATOM 546 C C . VAL A 1 72 ? -6.612 -15.876 6.195 1.00 72.31 72 VAL A C 1
ATOM 548 O O . VAL A 1 72 ? -5.486 -15.447 5.948 1.00 72.31 72 VAL A O 1
ATOM 551 N N . VAL A 1 73 ? -7.369 -15.344 7.153 1.00 62.97 73 VAL A N 1
ATOM 552 C CA . VAL A 1 73 ? -6.837 -14.414 8.146 1.00 62.97 73 VAL A CA 1
ATOM 553 C C . VAL A 1 73 ? -5.805 -15.192 8.955 1.00 62.97 73 VAL A C 1
ATOM 555 O O . VAL A 1 73 ? -6.158 -16.014 9.797 1.00 62.97 73 VAL A O 1
ATOM 558 N N . ALA A 1 74 ? -4.518 -14.961 8.688 1.00 59.34 74 ALA A N 1
ATOM 559 C CA . ALA A 1 74 ? -3.461 -15.443 9.564 1.00 59.34 74 ALA A CA 1
ATOM 560 C C . ALA A 1 74 ? -3.775 -14.951 10.985 1.00 59.34 74 ALA A C 1
ATOM 562 O O . ALA A 1 74 ? -3.903 -13.744 11.214 1.00 59.34 74 ALA A O 1
ATOM 563 N N . ALA A 1 75 ? -3.917 -15.882 11.932 1.00 57.16 75 ALA A N 1
ATOM 564 C CA . ALA A 1 75 ? -4.419 -15.640 13.288 1.00 57.16 75 ALA A CA 1
ATOM 565 C C . ALA A 1 75 ? -3.570 -14.670 14.147 1.00 57.16 75 ALA A C 1
ATOM 567 O O . ALA A 1 75 ? -3.850 -14.485 15.324 1.00 57.16 75 ALA A O 1
ATOM 568 N N . GLY A 1 76 ? -2.537 -14.033 13.592 1.00 56.97 76 GLY A N 1
ATOM 569 C CA . GLY A 1 76 ? -1.572 -13.231 14.342 1.00 56.97 76 GLY A CA 1
ATOM 570 C C . GLY A 1 76 ? -1.791 -11.717 14.354 1.00 56.97 76 GLY A C 1
ATOM 571 O O . GLY A 1 76 ? -1.029 -11.035 15.030 1.00 56.97 76 GLY A O 1
ATOM 572 N N . ARG A 1 77 ? -2.741 -11.143 13.595 1.00 54.12 77 ARG A N 1
ATOM 573 C CA . ARG A 1 77 ? -2.747 -9.674 13.371 1.00 54.12 77 ARG A CA 1
ATOM 574 C C . ARG A 1 77 ? -4.058 -8.929 13.584 1.00 54.12 77 ARG A C 1
ATOM 576 O O . ARG A 1 77 ? -4.068 -7.706 13.471 1.00 54.12 77 ARG A O 1
ATOM 583 N N . VAL A 1 78 ? -5.132 -9.600 13.990 1.00 51.84 78 VAL A N 1
ATOM 584 C CA . VAL A 1 78 ? -6.325 -8.901 14.498 1.00 51.84 78 VAL A CA 1
ATOM 585 C C . VAL A 1 78 ? -6.197 -8.741 16.011 1.00 51.84 78 VAL A C 1
ATOM 587 O O . VAL A 1 78 ? -7.034 -9.199 16.779 1.00 51.84 78 VAL A O 1
ATOM 590 N N . ALA A 1 79 ? -5.125 -8.091 16.471 1.00 55.00 79 ALA A N 1
ATOM 591 C CA . ALA A 1 79 ? -5.193 -7.463 17.781 1.00 55.00 79 ALA A CA 1
ATOM 592 C C . ALA A 1 79 ? -6.188 -6.316 17.613 1.00 55.00 79 ALA A C 1
ATOM 594 O O . ALA A 1 79 ? -5.859 -5.280 17.030 1.00 55.00 79 ALA A O 1
ATOM 595 N N . SER A 1 80 ? -7.442 -6.527 18.025 1.00 57.09 80 SER A N 1
ATOM 596 C CA . SER A 1 80 ? -8.394 -5.429 18.096 1.00 57.09 80 SER A CA 1
ATOM 597 C C . SER A 1 80 ? -7.720 -4.338 18.918 1.00 57.09 80 SER A C 1
ATOM 599 O O . SER A 1 80 ? -7.393 -4.567 20.084 1.00 57.09 80 SER A O 1
ATOM 601 N N . ARG A 1 81 ? -7.467 -3.176 18.309 1.00 60.25 81 ARG A N 1
ATOM 602 C CA . ARG A 1 81 ? -7.108 -1.957 19.033 1.00 60.25 81 ARG A CA 1
ATOM 603 C C . ARG A 1 81 ? -8.328 -1.561 19.861 1.00 60.25 81 ARG A C 1
ATOM 605 O O . ARG A 1 81 ? -9.056 -0.641 19.506 1.00 60.25 81 ARG A O 1
ATOM 612 N N . GLN A 1 82 ? -8.592 -2.295 20.938 1.00 60.41 82 GLN A N 1
ATOM 613 C CA . GLN A 1 82 ? -9.423 -1.778 22.003 1.00 60.41 82 GLN A CA 1
ATOM 614 C C . GLN A 1 82 ? -8.670 -0.560 22.514 1.00 60.41 82 GLN A C 1
ATOM 616 O O . GLN A 1 82 ? -7.498 -0.661 22.8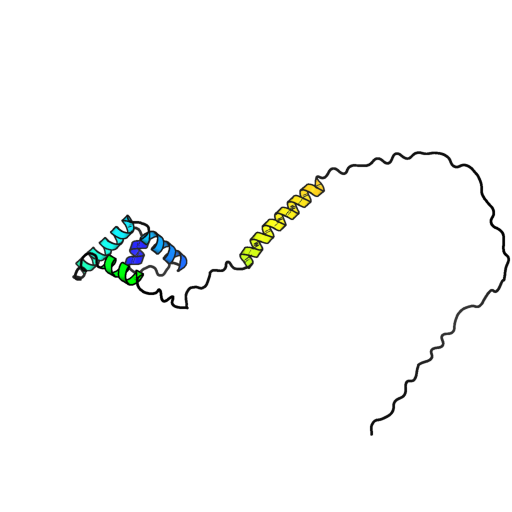88 1.00 60.41 82 GLN A O 1
ATOM 621 N N . ALA A 1 83 ? -9.305 0.607 22.428 1.00 63.00 83 ALA A N 1
ATOM 622 C CA . ALA A 1 83 ? -8.780 1.784 23.092 1.00 63.00 83 ALA A CA 1
ATOM 623 C C . ALA A 1 83 ? -8.502 1.389 24.554 1.00 63.00 83 ALA A C 1
ATOM 625 O O . ALA A 1 83 ? -9.375 0.779 25.180 1.00 63.00 83 ALA A O 1
ATOM 626 N N . PRO A 1 84 ? -7.294 1.646 25.085 1.00 69.50 84 PRO A N 1
ATOM 627 C CA . PRO A 1 84 ? -6.961 1.249 26.440 1.00 69.50 84 PRO A CA 1
ATOM 628 C C . PRO A 1 84 ? -7.986 1.863 27.390 1.00 69.50 84 PRO A C 1
ATOM 630 O O . PRO A 1 84 ? -8.345 3.032 27.262 1.00 69.50 84 PRO A O 1
ATOM 633 N N . TRP A 1 85 ? -8.462 1.073 28.346 1.00 74.94 85 TRP A N 1
ATOM 634 C CA . TRP A 1 85 ? -9.505 1.471 29.293 1.00 74.94 85 TRP A CA 1
ATOM 635 C C . TRP A 1 85 ? -9.180 2.772 30.059 1.00 74.94 85 TRP A C 1
ATOM 637 O O . TRP A 1 85 ? -10.089 3.481 30.485 1.00 74.94 85 TRP A O 1
ATOM 647 N N . TRP A 1 86 ? -7.898 3.146 30.161 1.00 68.00 86 TRP A N 1
ATOM 648 C CA . TRP A 1 86 ? -7.437 4.437 30.694 1.00 68.00 86 TRP A CA 1
ATOM 649 C C . TRP A 1 86 ? -7.902 5.643 29.875 1.00 68.00 86 TRP A C 1
ATOM 651 O O . TRP A 1 86 ? -8.257 6.662 30.458 1.00 68.00 86 TRP A O 1
ATOM 661 N N . LEU A 1 87 ? -7.968 5.532 28.544 1.00 71.19 87 LEU A N 1
ATOM 662 C CA . LEU A 1 87 ? -8.488 6.602 27.686 1.00 71.19 87 LEU A CA 1
ATOM 663 C C . LEU A 1 87 ? -9.986 6.836 27.930 1.00 71.19 87 LEU A C 1
ATOM 665 O O . LEU A 1 87 ? -10.425 7.983 27.980 1.00 71.19 87 LEU A O 1
ATOM 669 N N . ALA A 1 88 ? -10.764 5.771 28.155 1.00 67.12 88 ALA A N 1
ATOM 670 C CA . ALA A 1 88 ? -12.169 5.894 28.550 1.00 67.12 88 ALA A CA 1
ATOM 671 C C . ALA A 1 88 ? -12.317 6.552 29.937 1.00 67.12 88 ALA A C 1
ATOM 673 O O . ALA A 1 88 ? -13.205 7.380 30.142 1.00 67.12 88 ALA A O 1
ATOM 674 N N . LEU A 1 89 ? -11.406 6.241 30.867 1.00 71.75 89 LEU A N 1
ATOM 675 C CA . LEU A 1 89 ? -11.379 6.830 32.206 1.00 71.75 89 LEU A CA 1
ATOM 676 C C . LEU A 1 89 ? -11.085 8.342 32.177 1.00 71.75 89 LEU A C 1
ATOM 678 O O . LEU A 1 89 ? -11.729 9.101 32.897 1.00 71.75 89 LEU A O 1
ATOM 682 N N . SER A 1 90 ? -10.170 8.801 31.315 1.00 68.00 90 SER A N 1
ATOM 683 C CA . SER A 1 90 ? -9.853 10.231 31.161 1.00 68.00 90 SER A CA 1
ATOM 684 C C . SER A 1 90 ? -11.026 11.047 30.613 1.00 68.00 90 SER A C 1
ATOM 686 O O . SER A 1 90 ? -11.278 12.156 31.086 1.00 68.00 90 SER A O 1
ATOM 688 N N . VAL A 1 91 ? -11.772 10.494 29.651 1.00 68.12 91 VAL A N 1
ATOM 689 C CA . VAL A 1 91 ? -12.970 11.154 29.109 1.00 68.12 91 VAL A CA 1
ATOM 690 C C . VAL A 1 91 ? -14.056 11.264 30.184 1.00 68.12 91 VAL A C 1
ATOM 692 O O . VAL A 1 91 ? -14.610 12.344 30.381 1.00 68.12 91 VAL A O 1
ATOM 695 N N . ALA A 1 92 ? -14.315 10.189 30.935 1.00 62.91 92 ALA A N 1
ATOM 696 C CA . ALA A 1 92 ? -15.298 10.201 32.021 1.00 62.91 92 ALA A CA 1
ATOM 697 C C . ALA A 1 92 ? -14.931 11.196 33.140 1.00 62.91 92 ALA A C 1
ATOM 699 O O . ALA A 1 92 ? -15.786 11.947 33.610 1.00 62.91 92 ALA A O 1
ATOM 700 N N . ALA A 1 93 ? -13.653 11.251 33.530 1.00 66.69 93 ALA A N 1
ATOM 701 C CA . ALA A 1 93 ? -13.171 12.177 34.553 1.00 66.69 93 ALA A CA 1
ATOM 702 C C . ALA A 1 93 ? -13.352 13.652 34.149 1.00 66.69 93 ALA A C 1
ATOM 704 O O . ALA A 1 93 ? -13.725 14.474 34.985 1.00 66.69 93 ALA A O 1
ATOM 705 N N . SER A 1 94 ? -13.147 13.988 32.869 1.00 66.50 94 SER A N 1
ATOM 706 C CA . SER A 1 94 ? -13.344 15.353 32.366 1.00 66.50 94 SER A CA 1
ATOM 707 C C . SER A 1 94 ? -14.803 15.812 32.493 1.00 66.50 94 SER A C 1
ATOM 709 O O . SER A 1 94 ? -15.055 16.923 32.960 1.00 66.50 94 SER A O 1
ATOM 711 N N . VAL A 1 95 ? -15.767 14.943 32.169 1.00 79.06 95 VAL A N 1
ATOM 712 C CA . VAL A 1 95 ? -17.204 15.258 32.270 1.00 79.06 95 VAL A CA 1
ATOM 713 C C . VAL A 1 95 ? -17.630 15.467 33.728 1.00 79.06 95 VAL A C 1
ATOM 715 O O . VAL A 1 95 ? -18.344 16.423 34.030 1.00 79.06 95 VAL A O 1
ATOM 718 N N . ILE A 1 96 ? -17.150 14.622 34.648 1.00 79.62 96 ILE A N 1
ATOM 719 C CA . ILE A 1 96 ? -17.451 14.742 36.084 1.00 79.62 96 ILE A CA 1
ATOM 720 C C . ILE A 1 96 ? -16.840 16.024 36.665 1.00 79.62 96 ILE A C 1
ATOM 722 O O . ILE A 1 96 ? -17.508 16.740 37.410 1.00 79.62 96 ILE A O 1
ATOM 726 N N . GLY A 1 97 ? -15.598 16.352 36.293 1.00 82.81 97 GLY A N 1
ATOM 727 C CA . GLY A 1 97 ? -14.932 17.575 36.740 1.00 82.81 97 GLY A CA 1
ATOM 728 C C . GLY A 1 97 ? -15.694 18.840 36.337 1.00 82.81 97 GLY A C 1
ATOM 729 O O . GLY A 1 97 ? -15.959 19.694 37.182 1.00 82.81 97 GLY A O 1
ATOM 730 N N . VAL A 1 98 ? -16.121 18.935 35.072 1.00 83.56 98 VAL A N 1
ATOM 731 C CA . VAL A 1 98 ? -16.917 20.074 34.579 1.00 83.56 98 VAL A CA 1
ATOM 732 C C . VAL A 1 98 ? -18.273 20.156 35.288 1.00 83.56 98 VAL A C 1
ATOM 734 O O . VAL A 1 98 ? -18.696 21.251 35.655 1.00 83.56 98 VAL A O 1
ATOM 737 N N . ALA A 1 99 ? -18.930 19.021 35.550 1.00 86.81 99 ALA A N 1
ATOM 738 C CA . ALA A 1 99 ? -20.202 18.988 36.270 1.00 86.81 99 ALA A CA 1
ATOM 739 C C . ALA A 1 99 ? -20.079 19.494 37.720 1.00 86.81 99 ALA A C 1
ATOM 741 O O . ALA A 1 99 ? -20.910 20.288 38.158 1.00 86.81 99 ALA A O 1
ATOM 742 N N . ILE A 1 100 ? -19.026 19.097 38.447 1.00 87.69 100 ILE A N 1
ATOM 743 C CA . ILE A 1 100 ? -18.773 19.555 39.824 1.00 87.69 100 ILE A CA 1
ATOM 744 C C . ILE A 1 100 ? -18.512 21.064 39.857 1.00 87.69 100 ILE A C 1
ATOM 746 O O . ILE A 1 100 ? -19.066 21.766 40.702 1.00 87.69 100 ILE A O 1
ATOM 750 N N . VAL A 1 101 ? -17.704 21.579 38.925 1.00 88.31 101 VAL A N 1
ATOM 751 C CA . VAL A 1 101 ? -17.423 23.020 38.830 1.00 88.31 101 VAL A CA 1
ATOM 752 C C . VAL A 1 101 ? -18.696 23.799 38.497 1.00 88.31 101 VAL A C 1
ATOM 754 O O . VAL A 1 101 ? -18.982 24.809 39.136 1.00 88.31 101 VAL A O 1
ATOM 757 N N . CYS A 1 102 ? -19.497 23.311 37.547 1.00 87.50 102 CYS A N 1
ATOM 758 C CA . CYS A 1 102 ? -20.757 23.942 37.164 1.00 87.50 102 CYS A CA 1
ATOM 759 C C . CYS A 1 102 ? -21.760 23.968 38.334 1.00 87.50 102 CYS A C 1
ATOM 761 O O . CYS A 1 102 ? -22.359 25.007 38.611 1.00 87.50 102 CYS A O 1
ATOM 763 N N . TRP A 1 103 ? -21.872 22.867 39.086 1.00 92.25 103 TRP A N 1
ATOM 764 C CA . TRP A 1 103 ? -22.682 22.799 40.304 1.00 92.25 103 TRP A CA 1
ATOM 765 C C . TRP A 1 103 ? -22.204 23.776 41.384 1.00 92.25 103 TRP A C 1
ATOM 767 O O . TRP A 1 103 ? -23.014 24.505 41.952 1.00 92.25 103 TRP A O 1
ATOM 777 N N . ALA A 1 104 ? -20.896 23.827 41.655 1.00 88.94 104 ALA A N 1
ATOM 778 C CA . ALA A 1 104 ? -20.329 24.714 42.669 1.00 88.94 104 ALA A CA 1
ATOM 779 C C . ALA A 1 104 ? -20.589 26.192 42.344 1.00 88.94 104 ALA A C 1
ATOM 781 O O . ALA A 1 104 ? -20.986 26.957 43.221 1.00 88.94 104 ALA A O 1
ATOM 782 N N . VAL A 1 105 ? -20.439 26.585 41.075 1.00 86.88 105 VAL A N 1
ATOM 783 C CA . VAL A 1 105 ? -20.764 27.943 40.620 1.00 86.88 105 VAL A CA 1
ATOM 784 C C . VAL A 1 105 ? -22.245 28.251 40.846 1.00 86.88 105 VAL A C 1
ATOM 786 O O . VAL A 1 105 ? -22.563 29.327 41.348 1.00 86.88 105 VAL A O 1
ATOM 789 N N . LEU A 1 106 ? -23.151 27.319 40.541 1.00 82.12 106 LEU A N 1
ATOM 790 C CA . LEU A 1 106 ? -24.587 27.525 40.740 1.00 82.12 106 LEU A CA 1
ATOM 791 C C . LEU A 1 106 ? -24.966 27.614 42.229 1.00 82.12 106 LEU A C 1
ATOM 793 O O . LEU A 1 106 ? -25.763 28.467 42.607 1.00 82.12 106 LEU A O 1
ATOM 797 N N . ALA A 1 107 ? -24.358 26.781 43.077 1.00 79.88 107 ALA A N 1
ATOM 798 C CA . ALA A 1 107 ? -24.586 26.775 44.522 1.00 79.88 107 ALA A CA 1
ATOM 799 C C . ALA A 1 107 ? -24.096 28.065 45.202 1.00 79.88 107 ALA A C 1
ATOM 801 O O . ALA A 1 107 ? -24.745 28.570 46.113 1.00 79.88 107 ALA A O 1
ATOM 802 N N . ILE A 1 108 ? -22.974 28.628 44.745 1.00 77.38 108 ILE A N 1
ATOM 803 C CA . ILE A 1 108 ? -22.444 29.896 45.272 1.00 77.38 108 ILE A CA 1
ATOM 804 C C . ILE A 1 108 ? -23.288 31.088 44.799 1.00 77.38 108 ILE A C 1
ATOM 806 O O . ILE A 1 108 ? -23.451 32.057 45.535 1.00 77.38 108 ILE A O 1
ATOM 810 N N . ASN A 1 109 ? -23.847 31.019 43.588 1.00 73.62 109 ASN A N 1
ATOM 811 C CA . ASN A 1 109 ? -24.656 32.094 43.008 1.00 73.62 109 ASN A CA 1
ATOM 812 C C . ASN A 1 109 ? -26.161 31.971 43.311 1.00 73.62 109 ASN A C 1
ATOM 814 O O . ASN A 1 109 ? -26.945 32.771 42.800 1.00 73.62 109 ASN A O 1
ATOM 818 N N . SER A 1 110 ? -26.593 31.002 44.128 1.00 59.41 110 SER A N 1
ATOM 819 C CA . SER A 1 110 ? -28.000 30.901 44.526 1.00 59.41 110 SER A CA 1
ATOM 820 C C . SER A 1 110 ? -28.353 32.025 45.514 1.00 59.41 110 SER A C 1
ATOM 822 O O . SER A 1 110 ? -27.752 32.077 46.593 1.00 59.41 110 SER A O 1
ATOM 824 N N . PRO A 1 111 ? -29.310 32.923 45.204 1.00 55.84 111 PRO A N 1
ATOM 825 C CA . PRO A 1 111 ? -29.756 33.926 46.160 1.00 55.84 111 PRO A CA 1
ATOM 826 C C . PRO A 1 111 ? -30.489 33.228 47.309 1.00 55.84 111 PRO A C 1
ATOM 828 O O . PRO A 1 111 ? -31.514 32.576 47.112 1.00 55.84 111 PRO A O 1
ATOM 831 N N . GLN A 1 112 ? -29.942 33.344 48.519 1.00 57.66 112 GLN A N 1
ATOM 832 C CA . GLN A 1 112 ? -30.572 32.847 49.738 1.00 57.66 112 GLN A CA 1
ATOM 833 C C . GLN A 1 112 ? -31.834 33.692 49.973 1.00 57.66 112 GLN A C 1
ATOM 835 O O . GLN A 1 112 ? -31.733 34.884 50.269 1.00 57.66 112 GLN A O 1
ATOM 840 N N . ALA A 1 113 ? -33.022 33.112 49.797 1.00 49.97 113 ALA A N 1
ATOM 841 C CA . ALA A 1 113 ? -34.268 33.771 50.169 1.00 49.97 113 ALA A CA 1
ATOM 842 C C . ALA A 1 113 ? -34.294 33.909 51.699 1.00 49.97 113 ALA A C 1
ATOM 844 O O . ALA A 1 113 ? -34.520 32.940 52.419 1.00 49.97 113 ALA A O 1
ATOM 845 N N . PHE A 1 114 ? -33.984 35.105 52.196 1.00 50.53 114 PHE A N 1
ATOM 846 C CA . PHE A 1 114 ? -34.057 35.427 53.615 1.00 50.53 114 PHE A CA 1
ATOM 847 C C . PHE A 1 114 ? -35.533 35.566 54.004 1.00 50.53 114 PHE A C 1
ATOM 849 O O . PHE A 1 114 ? -36.173 36.576 53.710 1.00 50.53 114 PHE A O 1
ATOM 856 N N . GLU A 1 115 ? -36.092 34.532 54.627 1.00 52.25 115 GLU A N 1
ATOM 857 C CA . GLU A 1 115 ? -37.429 34.583 55.211 1.00 52.25 115 GLU A CA 1
ATOM 858 C C . GLU A 1 115 ? -37.363 35.389 56.519 1.00 52.25 115 GLU A C 1
ATOM 860 O O . GLU A 1 115 ? -36.805 34.956 57.528 1.00 52.25 115 GLU A O 1
ATOM 865 N N . VAL A 1 116 ? -37.877 36.620 56.478 1.00 50.72 116 VAL A N 1
ATOM 866 C CA . VAL A 1 116 ? -37.986 37.505 57.643 1.00 50.72 116 VAL A CA 1
ATOM 867 C C . VAL A 1 116 ? -39.074 36.962 58.571 1.00 50.72 116 VAL A C 1
ATOM 869 O O . VAL A 1 116 ? -40.263 37.069 58.279 1.00 50.72 116 VAL A O 1
ATOM 872 N N . ALA A 1 117 ? -38.670 36.407 59.714 1.00 47.84 117 ALA A N 1
ATOM 873 C CA . ALA A 1 117 ? -39.581 36.024 60.786 1.00 47.84 117 ALA A CA 1
ATOM 874 C C . ALA A 1 117 ? -40.180 37.279 61.451 1.00 47.84 117 ALA A C 1
ATOM 876 O O . ALA A 1 117 ? -39.523 37.963 62.237 1.00 47.84 117 ALA A O 1
ATOM 877 N N . ILE A 1 118 ? -41.441 37.588 61.143 1.00 49.09 118 ILE A N 1
ATOM 878 C CA . ILE A 1 118 ? -42.230 38.584 61.876 1.00 49.09 118 ILE A CA 1
ATOM 879 C C . ILE A 1 118 ? -42.738 37.914 63.156 1.00 49.09 118 ILE A C 1
ATOM 881 O O . ILE A 1 118 ? -43.614 37.053 63.115 1.00 49.09 118 ILE A O 1
ATOM 885 N N . ALA A 1 119 ? -42.178 38.303 64.300 1.00 44.50 119 ALA A N 1
ATOM 886 C CA . ALA A 1 119 ? -42.658 37.880 65.609 1.00 44.50 119 ALA A CA 1
ATOM 887 C C . ALA A 1 119 ? -43.925 38.664 65.999 1.00 44.50 119 ALA A C 1
ATOM 889 O O . ALA A 1 119 ? -43.868 39.896 66.052 1.00 44.50 119 ALA A O 1
ATOM 890 N N . PRO A 1 120 ? -45.047 38.014 66.360 1.00 46.00 120 PRO A N 1
ATOM 891 C CA . PRO A 1 120 ? -46.084 38.687 67.119 1.00 46.00 120 PRO A CA 1
ATOM 892 C C . PRO A 1 120 ? -45.733 38.617 68.610 1.00 46.00 120 PRO A C 1
ATOM 894 O O . PRO A 1 120 ? -45.756 37.558 69.237 1.00 46.00 120 PRO A O 1
ATOM 897 N N . ALA A 1 121 ? -45.424 39.773 69.193 1.00 51.44 121 ALA A N 1
ATOM 898 C CA . ALA A 1 121 ? -45.497 39.956 70.633 1.00 51.44 121 ALA A CA 1
ATOM 899 C C . ALA A 1 121 ? -46.975 40.023 71.041 1.00 51.44 121 ALA A C 1
ATOM 901 O O . ALA A 1 121 ? -47.695 40.913 70.591 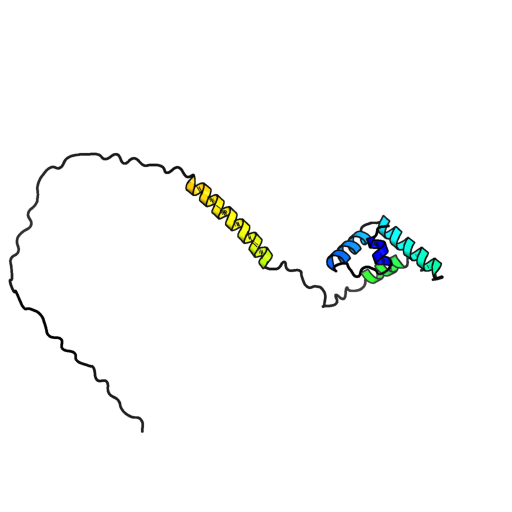1.00 51.44 121 ALA A O 1
ATOM 902 N N . SER A 1 122 ? -47.436 39.113 71.903 1.00 51.03 122 SER A N 1
ATOM 903 C CA . SER A 1 122 ? -48.654 39.310 72.700 1.00 51.03 122 SER A CA 1
ATOM 904 C C . SER A 1 122 ? -48.639 38.465 73.976 1.00 51.03 122 SER A C 1
ATOM 906 O O . SER A 1 122 ? -48.803 37.253 73.949 1.00 51.03 122 SER A O 1
ATOM 908 N N . ALA A 1 123 ? -48.415 39.195 75.072 1.00 45.56 123 ALA A N 1
ATOM 909 C CA . ALA A 1 123 ? -49.007 39.097 76.406 1.00 45.56 123 ALA A CA 1
ATOM 910 C C . ALA A 1 123 ? -49.078 37.741 77.140 1.00 45.56 123 ALA A C 1
ATOM 912 O O . ALA A 1 123 ? -49.898 36.871 76.866 1.00 45.56 123 ALA A O 1
ATOM 913 N N . SER A 1 124 ? -48.296 37.683 78.220 1.00 46.84 124 SER A N 1
ATOM 914 C CA . SER A 1 124 ? -48.499 36.831 79.393 1.00 46.84 124 SER A CA 1
ATOM 915 C C . SER A 1 124 ? -49.744 37.265 80.184 1.00 46.84 124 SER A C 1
ATOM 917 O O . SER A 1 124 ? -49.860 38.443 80.526 1.00 46.84 124 SER A O 1
ATOM 919 N N . ALA A 1 125 ? -50.636 36.322 80.519 1.00 40.12 125 ALA A N 1
ATOM 920 C CA . ALA A 1 125 ? -51.634 36.475 81.580 1.00 40.12 125 ALA A CA 1
ATOM 921 C C . ALA A 1 125 ? -52.109 35.118 82.163 1.00 40.12 125 ALA A C 1
ATOM 923 O O . ALA A 1 125 ? -52.673 34.292 81.455 1.00 40.12 125 ALA A O 1
ATOM 924 N N . ALA A 1 126 ? -51.938 34.993 83.488 1.00 36.94 126 ALA A N 1
ATOM 925 C CA . ALA A 1 126 ? -52.804 34.331 84.484 1.00 36.94 126 ALA A CA 1
ATOM 926 C C . ALA A 1 126 ? -52.832 32.784 84.695 1.00 36.94 126 ALA A C 1
ATOM 928 O O . ALA A 1 126 ? -53.595 32.065 84.067 1.00 36.94 126 ALA A O 1
ATOM 929 N N . ALA A 1 127 ? -52.125 32.377 85.768 1.00 45.22 127 ALA A N 1
ATOM 930 C CA . ALA A 1 127 ? -52.542 31.554 86.935 1.00 45.22 127 ALA A CA 1
ATOM 931 C C . ALA A 1 127 ? -52.852 30.022 86.830 1.00 45.22 127 ALA A C 1
ATOM 933 O O . ALA A 1 127 ? -53.290 29.538 85.794 1.00 45.22 127 ALA A O 1
ATOM 934 N N . PRO A 1 128 ? -52.612 29.235 87.918 1.00 61.03 128 PRO A N 1
ATOM 935 C CA . PRO A 1 128 ? -52.277 27.800 87.858 1.00 61.03 128 PRO A CA 1
ATOM 936 C C . PRO A 1 128 ? -53.392 26.850 88.352 1.00 61.03 128 PRO A C 1
ATOM 938 O O . PRO A 1 128 ? -54.263 27.274 89.112 1.00 61.03 128 PRO A O 1
ATOM 941 N N . PRO A 1 129 ? -53.294 25.533 88.075 1.00 53.16 129 PRO A N 1
ATOM 942 C CA . PRO A 1 129 ? -53.928 24.521 88.912 1.00 53.16 129 PRO A CA 1
ATOM 943 C C . PRO A 1 129 ? -52.920 23.672 89.707 1.00 53.16 129 PRO A C 1
ATOM 945 O O . PRO A 1 129 ? -51.907 23.179 89.216 1.00 53.16 129 PRO A O 1
ATOM 948 N N . VAL A 1 130 ? -53.278 23.533 90.977 1.00 50.25 130 VAL A N 1
ATOM 949 C CA . VAL A 1 130 ? -52.682 22.772 92.076 1.00 50.25 130 VAL A CA 1
ATOM 950 C C . VAL A 1 130 ? -52.675 21.268 91.772 1.00 50.25 130 VAL A C 1
ATOM 952 O O . VAL A 1 130 ? -53.690 20.735 91.330 1.00 50.25 130 VAL A O 1
ATOM 955 N N . LEU A 1 131 ? -51.578 20.563 92.083 1.00 58.75 131 LEU A N 1
ATOM 956 C CA . LEU A 1 131 ? -51.557 19.095 92.167 1.00 58.75 131 LEU A CA 1
ATOM 957 C C . LEU A 1 131 ? -51.271 18.634 93.609 1.00 58.75 131 LEU A C 1
ATOM 959 O O . LEU A 1 131 ? -50.446 19.246 94.294 1.00 58.75 131 LEU A O 1
ATOM 963 N N . PRO A 1 132 ? -51.974 17.592 94.096 1.00 55.66 132 PRO A N 1
ATOM 964 C CA . PRO A 1 132 ? -52.003 17.228 95.505 1.00 55.66 132 PRO A CA 1
ATOM 965 C C . PRO A 1 132 ? -50.731 16.521 95.986 1.00 55.66 132 PRO A C 1
ATOM 967 O O . PRO A 1 132 ? -50.160 15.653 95.329 1.00 55.66 132 PRO A O 1
ATOM 970 N N . VAL A 1 133 ? -50.353 16.888 97.209 1.00 49.41 133 VAL A N 1
ATOM 971 C CA . VAL A 1 133 ? -49.310 16.291 98.045 1.00 49.41 133 VAL A CA 1
ATOM 972 C C . VAL A 1 133 ? -49.714 14.874 98.469 1.00 49.41 133 VAL A C 1
ATOM 974 O O . VAL A 1 133 ? -50.668 14.694 99.223 1.00 49.41 133 VAL A O 1
ATOM 977 N N . GLY A 1 134 ? -48.945 13.876 98.026 1.00 42.72 134 GLY A N 1
ATOM 978 C CA . GLY A 1 134 ? -48.927 12.505 98.545 1.00 42.72 134 GLY A CA 1
ATOM 979 C C . GLY A 1 134 ? -47.603 12.245 99.266 1.00 42.72 134 GLY A C 1
ATOM 980 O O . GLY A 1 134 ? -46.535 12.506 98.725 1.00 42.72 134 GLY A O 1
ATOM 981 N N . ARG A 1 135 ? -47.680 11.816 100.523 1.00 43.09 135 ARG A N 1
ATOM 982 C CA . ARG A 1 135 ? -46.671 11.993 101.575 1.00 43.09 135 ARG A CA 1
ATOM 983 C C . ARG A 1 135 ? -45.802 10.735 101.804 1.00 43.09 135 ARG A C 1
ATOM 985 O O . ARG A 1 135 ? -46.343 9.649 101.931 1.00 43.09 135 ARG A O 1
ATOM 992 N N . TYR A 1 136 ? -44.490 10.982 101.919 1.00 45.91 136 TYR A N 1
ATOM 993 C CA . TYR A 1 136 ? -43.381 10.284 102.612 1.00 45.91 136 TYR A CA 1
ATOM 994 C C . TYR A 1 136 ? -43.182 8.751 102.511 1.00 45.91 136 TYR A C 1
ATOM 996 O O . TYR A 1 136 ? -44.061 7.946 102.779 1.00 45.91 136 TYR A O 1
ATOM 1004 N N . SER A 1 137 ? -41.917 8.338 102.375 1.00 47.75 137 SER A N 1
ATOM 1005 C CA . SER A 1 137 ? -41.201 7.753 103.521 1.00 47.75 137 SER A CA 1
ATOM 1006 C C . SER A 1 137 ? -39.691 7.976 103.388 1.00 47.75 137 SER A C 1
ATOM 1008 O O . SER A 1 137 ? -39.118 7.938 102.303 1.00 47.75 137 SER A O 1
ATOM 1010 N N . VAL A 1 138 ? -39.097 8.331 104.522 1.00 45.56 138 VAL A N 1
ATOM 1011 C CA . VAL A 1 138 ? -37.712 8.755 104.723 1.00 45.56 138 VAL A CA 1
ATOM 1012 C C . VAL A 1 138 ? -36.844 7.528 104.992 1.00 45.56 138 VAL A C 1
ATOM 1014 O O . VAL A 1 138 ? -37.229 6.666 105.777 1.00 45.56 138 VAL A O 1
ATOM 1017 N N . GLY A 1 139 ? -35.652 7.496 104.399 1.00 39.56 139 GLY A N 1
ATOM 1018 C CA . GLY A 1 139 ? -34.601 6.538 104.725 1.00 39.56 139 GLY A CA 1
ATOM 1019 C C . GLY A 1 139 ? -33.268 6.935 104.092 1.00 39.56 139 GLY A C 1
ATOM 1020 O O . GLY A 1 139 ? -32.884 6.395 103.063 1.00 39.56 139 GLY A O 1
ATOM 1021 N N . GLU A 1 140 ? -32.573 7.896 104.693 1.00 48.81 140 GLU A N 1
ATOM 1022 C CA . GLU A 1 140 ? -31.127 8.113 104.505 1.00 48.81 140 GLU A CA 1
ATOM 1023 C C . GLU A 1 140 ? -30.346 7.323 105.582 1.00 48.81 140 GLU A C 1
ATOM 1025 O O . GLU A 1 140 ? -30.948 6.915 106.578 1.00 48.81 140 GLU A O 1
ATOM 1030 N N . PRO A 1 141 ? -29.001 7.243 105.561 1.00 50.59 141 PRO A N 1
ATOM 1031 C CA . PRO A 1 141 ? -28.048 7.132 104.447 1.00 50.59 141 PRO A CA 1
ATOM 1032 C C . PRO A 1 141 ? -27.024 5.988 104.711 1.00 50.59 141 PRO A C 1
ATOM 1034 O O . PRO A 1 141 ? -26.807 5.590 105.857 1.00 50.59 141 PRO A O 1
ATOM 1037 N N . ARG A 1 142 ? -26.270 5.489 103.714 1.00 45.06 142 ARG A N 1
ATOM 1038 C CA . ARG A 1 142 ? -24.960 4.864 104.022 1.00 45.06 142 ARG A CA 1
ATOM 1039 C C . ARG A 1 142 ? -23.920 5.007 102.912 1.00 45.06 142 ARG A C 1
ATOM 1041 O O . ARG A 1 142 ? -24.189 4.835 101.732 1.00 45.06 142 ARG A O 1
ATOM 1048 N N . ARG A 1 143 ? -22.738 5.385 103.388 1.00 47.84 143 ARG A N 1
ATOM 1049 C CA . ARG A 1 143 ? -21.504 5.809 102.721 1.00 47.84 143 ARG A CA 1
ATOM 1050 C C . ARG A 1 143 ? -20.683 4.633 102.138 1.00 47.84 143 ARG A C 1
ATOM 1052 O O . ARG A 1 143 ? -21.065 3.485 102.342 1.00 47.84 143 ARG A O 1
ATOM 1059 N N . PRO A 1 144 ? -19.598 4.924 101.389 1.00 49.91 144 PRO A N 1
ATOM 1060 C CA . PRO A 1 144 ? -19.064 4.092 100.317 1.00 49.91 144 PRO A CA 1
ATOM 1061 C C . PRO A 1 144 ? -18.036 3.059 100.789 1.00 49.91 144 PRO A C 1
ATOM 1063 O O . PRO A 1 144 ? -17.403 3.231 101.826 1.00 49.91 144 PRO A O 1
ATOM 1066 N N . GLY A 1 145 ? -17.801 2.067 99.928 1.00 50.75 145 GLY A N 1
ATOM 1067 C CA . GLY A 1 145 ? -16.659 1.160 99.993 1.00 50.75 145 GLY A CA 1
ATOM 1068 C C . GLY A 1 145 ? -17.039 -0.243 100.442 1.00 50.75 145 GLY A C 1
ATOM 1069 O O . GLY A 1 145 ? -17.299 -0.456 101.613 1.00 50.75 145 GLY A O 1
ATOM 1070 N N . GLU A 1 146 ? -17.057 -1.184 99.497 1.00 53.00 146 GLU A N 1
ATOM 1071 C CA . GLU A 1 146 ? -16.353 -2.469 99.605 1.00 53.00 146 GLU A CA 1
ATOM 1072 C C . GLU A 1 146 ? -16.611 -3.290 98.338 1.00 53.00 146 GLU A C 1
ATOM 1074 O O . GLU A 1 146 ? -17.716 -3.748 98.049 1.00 53.00 146 GLU A O 1
ATOM 1079 N N . GLN A 1 147 ? -15.555 -3.433 97.539 1.00 55.78 147 GLN A N 1
ATOM 1080 C CA . GLN A 1 147 ? -15.518 -4.365 96.426 1.00 55.78 147 GLN A CA 1
ATOM 1081 C C . GLN A 1 147 ? -15.505 -5.794 96.967 1.00 55.78 147 GLN A C 1
ATOM 1083 O O . GLN A 1 147 ? -14.702 -6.119 97.840 1.00 55.78 147 GLN A O 1
ATOM 1088 N N . ARG A 1 148 ? -16.313 -6.684 96.385 1.00 51.06 148 ARG A N 1
ATOM 1089 C CA . ARG A 1 148 ? -16.130 -8.126 96.565 1.00 51.06 148 ARG A CA 1
ATOM 1090 C C . ARG A 1 148 ? -16.266 -8.859 95.238 1.00 51.06 148 ARG A C 1
ATOM 1092 O O . ARG A 1 148 ? -17.355 -9.227 94.814 1.00 51.06 148 ARG A O 1
ATOM 1099 N N . TRP A 1 149 ? -15.115 -9.070 94.611 1.00 49.00 149 TRP A N 1
ATOM 1100 C CA . TRP A 1 149 ? -14.897 -10.022 93.524 1.00 49.00 149 TRP A CA 1
ATOM 1101 C C . TRP A 1 149 ? -15.307 -11.445 93.940 1.00 49.00 149 TRP A C 1
ATOM 1103 O O . TRP A 1 149 ? -14.984 -11.881 95.049 1.00 49.00 149 TRP A O 1
ATOM 1113 N N . ARG A 1 150 ? -15.944 -12.202 93.034 1.00 48.56 150 ARG A N 1
ATOM 1114 C CA . ARG A 1 150 ? -15.984 -13.673 93.087 1.00 48.56 150 ARG A CA 1
ATOM 1115 C C . ARG A 1 150 ? -15.818 -14.277 91.682 1.00 48.56 150 ARG A C 1
ATOM 1117 O O . ARG A 1 150 ? -16.625 -13.960 90.815 1.00 48.56 150 ARG A O 1
ATOM 1124 N N . PRO A 1 151 ? -14.793 -15.120 91.458 1.00 57.16 151 PRO A N 1
ATOM 1125 C CA . PRO A 1 151 ? -14.547 -15.782 90.180 1.00 57.16 151 PRO A CA 1
ATOM 1126 C C . PRO A 1 151 ? -15.418 -17.034 90.011 1.00 57.16 151 PRO A C 1
ATOM 1128 O O . PRO A 1 151 ? -15.652 -17.775 90.968 1.00 57.16 151 PRO A O 1
ATOM 1131 N N . THR A 1 152 ? -15.866 -17.280 88.781 1.00 63.41 152 THR A N 1
ATOM 1132 C CA . THR A 1 152 ? -16.572 -18.502 88.380 1.00 63.41 152 THR A CA 1
ATOM 1133 C C . THR A 1 152 ? -15.546 -19.572 88.006 1.00 63.41 152 THR A C 1
ATOM 1135 O O . THR A 1 152 ? -14.764 -19.395 87.075 1.00 63.41 152 THR A O 1
ATOM 1138 N N . LEU A 1 153 ? -15.536 -20.668 88.761 1.00 49.72 153 LEU A N 1
ATOM 1139 C CA . LEU A 1 153 ? -14.768 -21.885 88.500 1.00 49.72 153 LEU A CA 1
ATOM 1140 C C . LEU A 1 153 ? -15.588 -22.737 87.519 1.00 49.72 153 LEU A C 1
ATOM 1142 O O . LEU A 1 153 ? -16.756 -23.004 87.795 1.00 49.72 153 LEU A O 1
ATOM 1146 N N . VAL A 1 154 ? -15.015 -23.122 86.377 1.00 59.31 154 VAL A N 1
ATOM 1147 C CA . VAL A 1 154 ? -15.619 -24.110 85.470 1.00 59.31 154 VAL A CA 1
ATOM 1148 C C . VAL A 1 154 ? -14.646 -25.271 85.317 1.00 59.31 154 VAL A C 1
ATOM 1150 O O . VAL A 1 154 ? -13.474 -25.082 84.992 1.00 59.31 154 VAL A O 1
ATOM 1153 N N . ASP A 1 155 ? -15.178 -26.446 85.636 1.00 54.81 155 ASP A N 1
ATOM 1154 C CA . ASP A 1 155 ? -14.517 -27.732 85.794 1.00 54.81 155 ASP A CA 1
ATOM 1155 C C . ASP A 1 155 ? -13.929 -28.321 84.505 1.00 54.81 155 ASP A C 1
ATOM 1157 O O . ASP A 1 155 ? -14.460 -28.172 83.405 1.00 54.81 155 ASP A O 1
ATOM 1161 N N . VAL A 1 156 ? -12.853 -29.086 84.702 1.00 58.66 156 VAL A N 1
ATOM 1162 C CA . VAL A 1 156 ? -12.228 -30.005 83.741 1.00 58.66 156 VAL A CA 1
ATOM 1163 C C . VAL A 1 156 ? -12.547 -31.442 84.166 1.00 58.66 156 VAL A C 1
ATOM 1165 O O . VAL A 1 156 ? -12.411 -31.773 85.343 1.00 58.66 156 VAL A O 1
ATOM 1168 N N . PRO A 1 157 ? -12.857 -32.338 83.216 1.00 58.69 157 PRO A N 1
ATOM 1169 C CA . PRO A 1 157 ? -12.203 -33.652 83.220 1.00 58.69 157 PRO A CA 1
ATOM 1170 C C . PRO A 1 157 ? -11.682 -34.012 81.816 1.00 58.69 157 PRO A C 1
ATOM 1172 O O . PRO A 1 157 ? -12.409 -33.966 80.830 1.00 58.69 157 PRO A O 1
ATOM 1175 N N . ARG A 1 158 ? -10.360 -34.167 81.673 1.00 42.72 158 ARG A N 1
ATOM 1176 C CA . ARG A 1 158 ? -9.617 -35.446 81.577 1.00 42.72 158 ARG A CA 1
ATOM 1177 C C . ARG A 1 158 ? -10.064 -36.374 80.437 1.00 42.72 158 ARG A C 1
ATOM 1179 O O . ARG A 1 158 ? -11.073 -37.062 80.534 1.00 42.72 158 ARG A O 1
ATOM 1186 N N . GLN A 1 159 ? -9.216 -36.433 79.414 1.00 48.00 159 GLN A N 1
ATOM 1187 C CA . GLN A 1 159 ? -9.031 -37.585 78.527 1.00 48.00 159 GLN A CA 1
ATOM 1188 C C . GLN A 1 159 ? -7.971 -38.540 79.130 1.00 48.00 159 GLN A C 1
ATOM 1190 O O . GLN A 1 159 ? -7.261 -38.104 80.043 1.00 48.00 159 GLN A O 1
ATOM 1195 N N . PRO A 1 160 ? -7.923 -39.818 78.700 1.00 68.94 160 PRO A N 1
ATOM 1196 C CA . PRO A 1 160 ? -7.080 -40.865 79.295 1.00 68.94 160 PRO A CA 1
ATOM 1197 C C . PRO A 1 160 ? -5.573 -40.610 79.204 1.00 68.94 160 PRO A C 1
ATOM 1199 O O . PRO A 1 160 ? -5.135 -39.928 78.250 1.00 68.94 160 PRO A O 1
#

Sequence (160 aa):
MTEQMSALIDGELDAIDEGRLRACLKSFCENAPLRCDWALAHLIGDHLRGDSALTTGFASRLRQRLAAEPTVVAAGRVASRQAPWWLALSVAASVIGVAIVCWAVLAINSPQAFEVAIAPASASAAAPPVLPVGRYSVGEPRRPGEQRWRPTLVDVPRQP

Secondary structure (DSSP, 8-state):
--HHHHHHHHT--TTS-HHHHHHHHHHHHH-HHHHHHHHHHHHHHHHHHTPPPPPTTHHHHHHHHHHHS-----TTS----PPPHHHHHHHHHHHHHHHHHHHHHHHHT-----------------------------------------PPP-------